Protein AF-A0A841C4F4-F1 (afdb_monomer_lite)

InterPro domains:
  IPR052395 Electron Transfer Ferredoxin [PTHR39163] (2-63)

Organism: NCBI:txid643052

Secondary structure (DSSP, 8-state):
-HHHH-TTTEEE-TTS-EEEB-TT--B--STT---PPPGGGHHHHHHHHHT-TT-------TTS-SPPPPHHHHHHHHHHHH-

Foldseek 3Di:
DLCVLPVQQWDADPVRDIAGAENVRDGDPDPLDDYDDPLVRLLSNLVSCVPPPVNPDFDDDPPDPSDTDDPVRSVVVNVVSVD

pLDDT: mean 94.48, std 3.5, range [81.06, 98.0]

Structure (mmCIF, N/CA/C/O backbone):
data_AF-A0A841C4F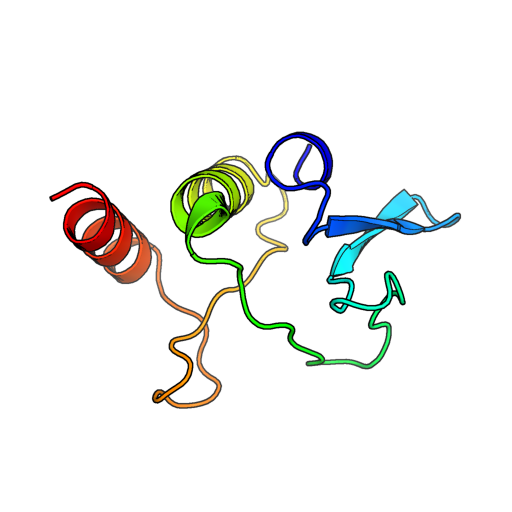4-F1
#
_entry.id   AF-A0A841C4F4-F1
#
loop_
_atom_site.group_PDB
_atom_site.id
_atom_site.type_symbol
_atom_site.label_atom_id
_atom_site.label_alt_id
_atom_site.label_comp_id
_atom_site.label_asym_id
_atom_site.label_entity_id
_atom_site.label_seq_id
_atom_site.pdbx_PDB_ins_code
_atom_site.Cartn_x
_atom_site.Cartn_y
_atom_site.Cartn_z
_atom_site.occupancy
_atom_site.B_iso_or_equiv
_atom_site.auth_seq_id
_atom_site.auth_comp_id
_atom_site.auth_asym_id
_atom_site.auth_atom_id
_atom_site.pdbx_PDB_model_num
ATOM 1 N N . MET A 1 1 ? 10.590 -6.259 3.233 1.00 82.38 1 MET A N 1
ATOM 2 C CA . MET A 1 1 ? 10.002 -6.156 4.585 1.00 82.38 1 MET A CA 1
ATOM 3 C C . MET A 1 1 ? 8.503 -5.881 4.521 1.00 82.38 1 MET A C 1
ATOM 5 O O . MET A 1 1 ? 7.764 -6.612 5.153 1.00 82.38 1 MET A O 1
ATOM 9 N N . CYS A 1 2 ? 8.025 -4.946 3.689 1.00 95.44 2 CYS A N 1
ATOM 10 C CA . CYS A 1 2 ? 6.586 -4.702 3.472 1.00 95.44 2 CYS A CA 1
ATOM 11 C C . CYS A 1 2 ? 5.760 -5.953 3.110 1.00 95.44 2 CYS A C 1
ATOM 13 O O . CYS A 1 2 ? 4.747 -6.210 3.749 1.00 95.44 2 CYS A O 1
ATOM 15 N N . ALA A 1 3 ? 6.230 -6.787 2.176 1.00 95.44 3 ALA A N 1
ATOM 16 C CA . ALA A 1 3 ? 5.565 -8.047 1.824 1.00 95.44 3 ALA A CA 1
ATOM 17 C C . ALA A 1 3 ? 5.514 -9.077 2.972 1.00 95.44 3 ALA A C 1
ATOM 19 O O . ALA A 1 3 ? 4.754 -10.030 2.894 1.00 95.44 3 ALA A O 1
ATOM 20 N N . GLN A 1 4 ? 6.307 -8.908 4.037 1.00 95.31 4 GLN A N 1
ATOM 21 C CA . GLN A 1 4 ? 6.218 -9.760 5.231 1.00 95.31 4 GLN A CA 1
ATOM 22 C C . GLN A 1 4 ? 5.137 -9.269 6.200 1.00 95.31 4 GLN A C 1
ATOM 24 O O . GLN A 1 4 ? 4.529 -10.090 6.873 1.00 95.31 4 GLN A O 1
ATOM 29 N N . TYR A 1 5 ? 4.889 -7.956 6.247 1.00 97.00 5 TYR A N 1
ATOM 30 C CA . TYR A 1 5 ? 3.805 -7.364 7.032 1.00 97.00 5 TYR A CA 1
ATOM 31 C C . TYR A 1 5 ? 2.437 -7.639 6.397 1.00 97.00 5 TYR A C 1
ATOM 33 O O . TYR A 1 5 ? 1.537 -8.132 7.061 1.00 97.00 5 TYR A O 1
ATOM 41 N N . ALA A 1 6 ? 2.284 -7.358 5.100 1.00 97.38 6 ALA A N 1
ATOM 42 C CA . ALA A 1 6 ? 1.005 -7.485 4.399 1.00 97.38 6 ALA A CA 1
ATOM 43 C C . ALA A 1 6 ? 1.192 -8.140 3.015 1.00 97.38 6 ALA A C 1
ATOM 45 O O . ALA A 1 6 ? 1.119 -7.449 1.995 1.00 97.38 6 ALA A O 1
ATOM 46 N N . PRO A 1 7 ? 1.435 -9.465 2.948 1.00 96.69 7 PRO A N 1
ATOM 47 C CA . PRO A 1 7 ? 1.681 -10.187 1.694 1.00 96.69 7 PRO A CA 1
ATOM 48 C C . PRO A 1 7 ? 0.487 -10.200 0.739 1.00 9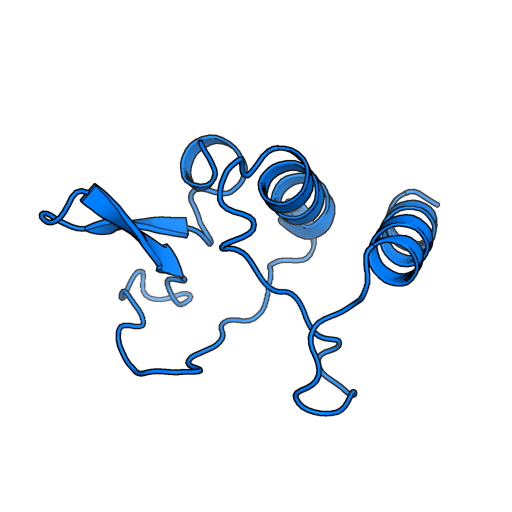6.69 7 PRO A C 1
ATOM 50 O O . PRO A 1 7 ? 0.668 -10.507 -0.432 1.00 96.69 7 PRO A O 1
ATOM 53 N N . GLU A 1 8 ? -0.730 -9.907 1.206 1.00 96.75 8 GLU A N 1
ATOM 54 C CA . GLU A 1 8 ? -1.904 -9.747 0.335 1.00 96.75 8 GLU A CA 1
ATOM 55 C C . GLU A 1 8 ? -1.892 -8.398 -0.399 1.00 96.75 8 GLU A C 1
ATOM 57 O O . GLU A 1 8 ? -2.467 -8.292 -1.473 1.00 96.75 8 GLU A O 1
ATOM 62 N N . VAL A 1 9 ? -1.200 -7.388 0.145 1.00 98.00 9 VAL A N 1
ATOM 63 C CA . VAL A 1 9 ? -1.142 -6.028 -0.412 1.00 98.00 9 VAL A CA 1
ATOM 64 C C . VAL A 1 9 ? 0.152 -5.794 -1.179 1.00 98.00 9 VAL A C 1
ATOM 66 O O . VAL A 1 9 ? 0.114 -5.163 -2.229 1.00 98.00 9 VAL A O 1
ATOM 69 N N . PHE A 1 10 ? 1.287 -6.283 -0.675 1.00 98.00 10 PHE A N 1
ATOM 70 C CA . PHE A 1 10 ? 2.609 -6.025 -1.246 1.00 98.00 10 PHE A CA 1
ATOM 71 C C . PHE A 1 10 ? 3.265 -7.287 -1.783 1.00 98.00 10 PHE A C 1
ATOM 73 O O . PHE A 1 10 ? 3.239 -8.337 -1.142 1.00 98.00 10 PHE A O 1
ATOM 80 N N . GLU A 1 11 ? 3.957 -7.147 -2.906 1.00 97.75 11 GLU A N 1
ATOM 81 C CA . GLU A 1 11 ? 4.731 -8.225 -3.507 1.00 97.75 11 GLU A CA 1
ATOM 82 C C . GLU A 1 11 ? 5.955 -7.669 -4.237 1.00 97.75 11 GLU A C 1
ATOM 84 O O . GLU A 1 11 ? 5.918 -6.557 -4.765 1.00 97.75 11 GLU A O 1
ATOM 89 N N . PHE A 1 12 ? 7.059 -8.417 -4.194 1.00 96.38 12 PHE A N 1
ATOM 90 C CA . PHE A 1 12 ? 8.293 -8.056 -4.885 1.00 96.38 12 PHE A CA 1
ATOM 91 C C . PHE A 1 12 ? 8.261 -8.575 -6.318 1.00 96.38 12 PHE A C 1
ATOM 93 O O . PHE A 1 12 ? 7.989 -9.757 -6.525 1.00 96.38 12 PHE A O 1
ATOM 100 N N . ASP A 1 13 ? 8.593 -7.714 -7.275 1.00 95.12 13 ASP A N 1
ATOM 101 C CA . ASP A 1 13 ? 8.840 -8.132 -8.653 1.00 95.12 13 ASP A CA 1
ATOM 102 C C . ASP A 1 13 ? 10.299 -8.609 -8.829 1.00 95.12 13 ASP A C 1
ATOM 104 O O . ASP A 1 13 ? 11.133 -8.542 -7.918 1.00 95.12 13 ASP A O 1
ATOM 108 N N . VAL A 1 14 ? 10.624 -9.112 -10.019 1.00 94.88 14 VAL A N 1
ATOM 109 C CA . VAL A 1 14 ? 11.946 -9.622 -10.411 1.00 94.88 14 VAL A CA 1
ATOM 110 C C . VAL A 1 14 ? 13.056 -8.571 -10.345 1.00 94.88 14 VAL A C 1
ATOM 112 O O . VAL A 1 14 ? 14.234 -8.926 -10.315 1.00 94.88 14 VAL A O 1
ATOM 115 N N . ASP A 1 15 ? 12.697 -7.289 -10.321 1.00 93.38 15 ASP A N 1
ATOM 116 C CA . ASP A 1 15 ? 13.617 -6.164 -10.148 1.00 93.38 15 ASP A CA 1
ATOM 117 C C . ASP A 1 15 ? 13.984 -5.896 -8.675 1.00 93.38 15 ASP A C 1
ATOM 119 O O . ASP A 1 15 ? 14.890 -5.108 -8.394 1.00 93.38 15 ASP A O 1
ATOM 123 N N . GLY A 1 16 ? 13.327 -6.580 -7.731 1.00 92.06 16 GLY A N 1
ATOM 124 C CA . GLY A 1 16 ? 13.527 -6.415 -6.295 1.00 92.06 16 GLY A CA 1
ATOM 125 C C . GLY A 1 16 ? 12.776 -5.229 -5.681 1.00 92.06 16 GLY A C 1
ATOM 126 O O . GLY A 1 16 ? 12.960 -4.958 -4.490 1.00 92.06 16 GLY A O 1
ATOM 127 N N . LEU A 1 17 ? 11.927 -4.534 -6.443 1.00 93.62 17 LEU A N 1
ATOM 128 C CA . LEU A 1 17 ? 11.030 -3.493 -5.950 1.00 93.62 17 LEU A CA 1
ATOM 129 C C . LEU A 1 17 ? 9.693 -4.096 -5.526 1.00 93.62 17 LEU A C 1
ATOM 131 O O . LEU A 1 17 ? 9.207 -5.071 -6.097 1.00 93.62 17 LEU A O 1
ATOM 135 N N . ALA A 1 18 ? 9.103 -3.517 -4.482 1.00 96.25 18 ALA A N 1
ATOM 136 C CA . ALA A 1 18 ? 7.781 -3.911 -4.025 1.00 96.25 18 ALA A CA 1
ATOM 137 C C . ALA A 1 18 ? 6.706 -3.059 -4.701 1.00 96.25 18 ALA A C 1
ATOM 139 O O . ALA A 1 18 ? 6.803 -1.831 -4.715 1.00 96.25 18 ALA A O 1
ATOM 140 N N . TYR A 1 19 ? 5.651 -3.716 -5.166 1.00 97.25 19 TYR A N 1
ATOM 141 C CA . TYR A 1 19 ? 4.461 -3.089 -5.726 1.00 97.25 19 TYR A CA 1
ATOM 142 C C . TYR A 1 19 ? 3.236 -3.471 -4.908 1.00 97.25 19 TYR A C 1
ATOM 144 O O . TYR A 1 19 ? 3.238 -4.467 -4.178 1.00 97.25 19 TYR A O 1
ATOM 152 N N . VAL A 1 20 ? 2.177 -2.675 -5.038 1.00 98.00 20 VAL A N 1
ATOM 153 C CA . VAL A 1 20 ? 0.865 -3.077 -4.538 1.00 98.00 20 VAL A CA 1
ATOM 154 C C . VAL A 1 20 ? 0.217 -4.059 -5.511 1.00 98.00 20 VAL A C 1
ATOM 156 O O . VAL A 1 20 ? 0.358 -3.901 -6.726 1.00 98.00 20 VAL A O 1
ATOM 159 N N . LYS A 1 21 ? -0.517 -5.046 -5.000 1.00 97.69 21 LYS A N 1
ATOM 160 C CA . LYS A 1 21 ? -1.295 -5.983 -5.816 1.00 97.69 21 LYS A CA 1
ATOM 161 C C . LYS A 1 21 ? -2.781 -5.903 -5.512 1.00 97.69 21 LYS A C 1
ATOM 163 O O . LYS A 1 21 ? -3.178 -5.587 -4.393 1.00 97.69 21 LYS A O 1
ATOM 168 N N . ASN A 1 22 ? -3.594 -6.121 -6.539 1.00 96.38 22 ASN A N 1
ATOM 169 C CA . ASN A 1 22 ? -5.049 -6.130 -6.405 1.00 96.38 22 ASN A CA 1
ATOM 170 C C . ASN A 1 22 ? -5.550 -7.474 -5.839 1.00 96.38 22 ASN A C 1
ATOM 172 O O . ASN A 1 22 ? -4.778 -8.417 -5.665 1.00 96.38 22 ASN A O 1
ATOM 176 N N . ASP A 1 23 ? -6.861 -7.586 -5.620 1.00 95.00 23 ASP A N 1
ATOM 177 C CA . ASP A 1 23 ? -7.493 -8.804 -5.090 1.00 95.00 23 ASP A CA 1
ATOM 178 C C . ASP A 1 23 ? -7.348 -10.030 -6.018 1.00 95.00 23 ASP A C 1
ATOM 180 O O . ASP A 1 23 ? -7.529 -11.166 -5.581 1.00 95.00 23 ASP A O 1
ATOM 184 N N . ALA A 1 24 ? -7.007 -9.823 -7.297 1.00 95.94 24 ALA A N 1
ATOM 185 C CA . ALA A 1 24 ? -6.693 -10.893 -8.246 1.00 95.94 24 ALA A CA 1
ATOM 186 C C . ALA A 1 24 ? -5.216 -11.338 -8.187 1.00 95.94 24 ALA A C 1
ATOM 188 O O . ALA A 1 24 ? -4.829 -12.273 -8.887 1.00 95.94 24 ALA A O 1
ATOM 189 N N . GLY A 1 25 ? -4.396 -10.694 -7.351 1.00 95.44 25 GLY A N 1
ATOM 190 C CA . GLY A 1 25 ? -2.964 -10.951 -7.222 1.00 95.44 25 GLY A CA 1
ATOM 191 C C . GLY A 1 25 ? -2.101 -10.259 -8.278 1.00 95.44 25 GLY A C 1
ATOM 192 O O . GLY A 1 25 ? -0.921 -10.570 -8.393 1.00 95.44 25 GLY A O 1
ATOM 193 N N . GLU A 1 26 ? -2.651 -9.325 -9.054 1.00 97.38 26 GLU A N 1
ATOM 194 C CA . GLU A 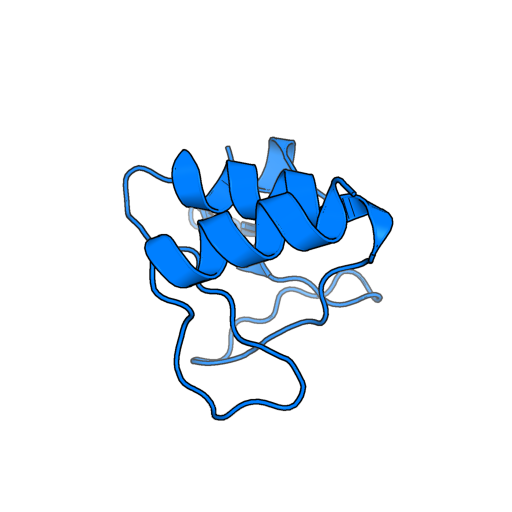1 26 ? -1.919 -8.649 -10.126 1.00 97.38 26 GLU A CA 1
ATOM 195 C C . GLU A 1 26 ? -1.186 -7.407 -9.604 1.00 97.38 26 GLU A C 1
ATOM 197 O O . GLU A 1 26 ? -1.805 -6.509 -9.015 1.00 97.38 26 GLU A O 1
ATOM 202 N N . LE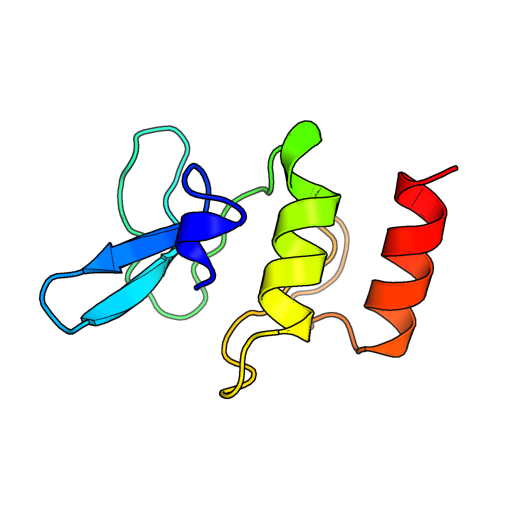U A 1 27 ? 0.122 -7.322 -9.875 1.00 97.94 27 LEU A N 1
ATOM 203 C CA . LEU A 1 27 ? 0.948 -6.157 -9.544 1.00 97.94 27 LEU A CA 1
ATOM 204 C C . LEU A 1 27 ? 0.478 -4.910 -10.301 1.00 97.94 27 LEU A C 1
ATOM 206 O O . LEU A 1 27 ? 0.291 -4.923 -11.518 1.00 97.94 27 LEU A O 1
ATOM 210 N N . GLN A 1 28 ? 0.336 -3.802 -9.581 1.00 97.81 28 GLN A N 1
ATOM 211 C CA . GLN A 1 28 ? -0.059 -2.520 -10.149 1.00 97.81 28 GLN A CA 1
ATOM 212 C C . GLN A 1 28 ? 1.181 -1.672 -10.457 1.00 97.81 28 GLN A C 1
ATOM 214 O O . GLN A 1 28 ? 1.703 -0.969 -9.594 1.00 97.81 28 GLN A O 1
ATOM 219 N N . LEU A 1 29 ? 1.653 -1.744 -11.705 1.00 95.88 29 LEU A N 1
ATOM 220 C CA . LEU A 1 29 ? 2.912 -1.112 -12.135 1.00 95.88 29 LEU A CA 1
ATOM 221 C C . LEU A 1 29 ? 2.751 0.336 -12.630 1.00 95.88 29 LEU A C 1
ATOM 223 O O . LEU A 1 29 ? 3.736 1.054 -12.800 1.00 95.88 29 LEU A O 1
ATOM 227 N N . ALA A 1 30 ? 1.519 0.775 -12.901 1.00 95.50 30 ALA A N 1
ATOM 228 C CA . ALA A 1 30 ? 1.264 2.128 -13.382 1.00 95.50 30 ALA A CA 1
ATOM 229 C C . ALA A 1 30 ? 1.552 3.168 -12.287 1.00 95.50 30 ALA A C 1
ATOM 231 O O . ALA A 1 30 ? 1.187 2.994 -11.124 1.00 95.50 30 ALA A O 1
ATOM 232 N N . THR A 1 31 ? 2.172 4.290 -12.662 1.00 91.81 31 THR A N 1
ATOM 233 C CA . THR A 1 31 ? 2.447 5.389 -11.730 1.00 91.81 31 THR A CA 1
ATOM 234 C C . THR A 1 31 ? 1.159 5.886 -11.076 1.00 91.81 31 THR A C 1
ATOM 236 O O . THR A 1 31 ? 0.195 6.226 -11.760 1.00 91.81 31 THR A O 1
ATOM 239 N N . GLY A 1 32 ? 1.156 5.952 -9.744 1.00 91.12 32 GLY A N 1
ATOM 240 C CA . GLY A 1 32 ? 0.000 6.399 -8.965 1.00 91.12 32 GLY A CA 1
ATOM 241 C C . GLY A 1 32 ? -1.126 5.369 -8.850 1.00 91.12 32 GLY A C 1
ATOM 242 O O . GLY A 1 32 ? -2.193 5.714 -8.338 1.00 91.12 32 GLY A O 1
ATOM 243 N N . ALA A 1 33 ? -0.920 4.128 -9.303 1.00 94.44 33 ALA A N 1
ATOM 244 C CA . ALA A 1 33 ? -1.870 3.057 -9.056 1.00 94.44 33 ALA A CA 1
ATOM 245 C C . ALA A 1 33 ? -2.014 2.795 -7.551 1.00 94.44 33 ALA A C 1
ATOM 247 O O . ALA A 1 33 ? -1.050 2.855 -6.787 1.00 94.44 33 ALA A O 1
ATOM 248 N N . THR A 1 34 ? -3.241 2.510 -7.125 1.00 95.50 34 THR A N 1
ATOM 249 C CA . THR A 1 34 ? -3.576 2.271 -5.719 1.00 95.50 34 THR A CA 1
ATOM 250 C C . THR A 1 34 ? -4.500 1.080 -5.597 1.00 95.50 34 THR A C 1
ATOM 252 O O . THR A 1 34 ? -5.368 0.894 -6.450 1.00 95.50 34 THR A O 1
ATOM 255 N N . VAL A 1 35 ? -4.386 0.353 -4.492 1.00 96.94 35 VAL A N 1
ATOM 256 C CA . VAL A 1 35 ? -5.300 -0.735 -4.134 1.00 96.94 35 VAL A CA 1
ATOM 257 C C . VAL A 1 35 ? -5.957 -0.426 -2.790 1.00 96.94 35 VAL A C 1
ATOM 259 O O . VAL A 1 35 ? -5.341 0.246 -1.954 1.00 96.94 35 VAL A O 1
ATOM 262 N N . PRO A 1 36 ? -7.207 -0.860 -2.566 1.00 95.88 36 PRO A N 1
ATOM 263 C CA . PRO A 1 36 ? -7.799 -0.787 -1.241 1.00 95.88 36 PRO A CA 1
ATOM 264 C C . PRO A 1 36 ? -7.010 -1.672 -0.271 1.00 95.88 36 PRO A C 1
ATOM 266 O O . PRO A 1 36 ? -6.600 -2.775 -0.616 1.00 95.88 36 PRO A O 1
ATOM 269 N N . VAL A 1 37 ? -6.815 -1.196 0.958 1.00 96.31 37 VAL A N 1
ATOM 270 C CA . VAL A 1 37 ? -6.199 -2.002 2.019 1.00 96.31 37 VAL A CA 1
ATOM 271 C C . VAL A 1 37 ? -7.289 -2.807 2.733 1.00 96.31 37 VAL A C 1
ATOM 273 O O . VAL A 1 37 ? -8.211 -2.188 3.291 1.00 96.31 37 VAL A O 1
ATOM 276 N N . PRO A 1 38 ? -7.201 -4.152 2.762 1.00 95.31 38 PRO A N 1
ATOM 277 C CA . PRO A 1 38 ? -8.128 -4.989 3.512 1.00 95.31 38 PRO A CA 1
ATOM 278 C C . PRO A 1 38 ? -8.184 -4.580 4.983 1.00 95.31 38 PRO A C 1
ATOM 280 O O . PRO A 1 38 ? -7.161 -4.254 5.585 1.00 95.31 38 PRO A O 1
ATOM 283 N N . VAL A 1 39 ? -9.383 -4.590 5.574 1.00 94.62 39 VAL A N 1
ATOM 284 C CA . VAL A 1 39 ? -9.607 -4.091 6.945 1.00 94.62 39 VAL A CA 1
ATOM 285 C C . VAL A 1 39 ? -8.683 -4.774 7.954 1.00 94.62 39 VAL A C 1
ATOM 287 O O . VAL A 1 39 ? -8.123 -4.092 8.809 1.00 94.62 39 VAL A O 1
ATOM 290 N N . HIS A 1 40 ? -8.474 -6.087 7.818 1.00 95.31 40 HIS A N 1
ATOM 291 C CA . HIS A 1 40 ? -7.639 -6.876 8.724 1.00 95.31 40 HIS A CA 1
ATOM 292 C C . HIS A 1 40 ? -6.137 -6.588 8.610 1.00 95.31 40 HIS A C 1
ATOM 294 O O . HIS A 1 40 ? -5.419 -6.907 9.545 1.00 95.31 40 HIS A O 1
ATOM 300 N N . LEU A 1 41 ? -5.675 -5.955 7.524 1.00 96.94 41 LEU A N 1
ATOM 301 C CA . LEU A 1 41 ? -4.257 -5.644 7.287 1.00 96.94 41 LEU A CA 1
ATOM 302 C C . LEU A 1 41 ? -3.905 -4.175 7.518 1.00 96.94 41 LEU A C 1
ATOM 304 O O . LEU A 1 41 ? -2.763 -3.776 7.312 1.00 96.94 41 LEU A O 1
ATOM 308 N N . ARG A 1 42 ? -4.859 -3.322 7.912 1.00 96.38 42 ARG A N 1
ATOM 309 C CA . ARG A 1 42 ? -4.597 -1.875 8.007 1.00 96.38 42 ARG A CA 1
ATOM 310 C C . ARG A 1 42 ? -3.493 -1.535 9.009 1.00 96.38 42 ARG A C 1
ATOM 312 O O . ARG A 1 42 ? -2.681 -0.662 8.717 1.00 96.38 42 ARG A O 1
ATOM 319 N N . LEU A 1 43 ? -3.446 -2.220 10.154 1.00 97.69 43 LEU A N 1
ATOM 320 C CA . LEU A 1 43 ? -2.373 -2.035 11.137 1.00 97.69 43 LEU A CA 1
ATOM 321 C C . LEU A 1 43 ? -1.027 -2.531 10.594 1.00 97.69 43 LEU A C 1
ATOM 323 O O . LEU A 1 43 ? -0.045 -1.799 10.683 1.00 97.69 43 LEU A O 1
ATOM 327 N N . ASP A 1 44 ? -1.003 -3.694 9.940 1.00 97.75 44 ASP A N 1
ATOM 328 C CA . ASP A 1 44 ? 0.218 -4.247 9.343 1.00 97.75 44 ASP A CA 1
ATOM 329 C C . ASP A 1 44 ? 0.771 -3.354 8.224 1.00 97.75 44 ASP A C 1
ATOM 331 O O . ASP A 1 44 ? 1.978 -3.157 8.112 1.00 97.75 44 ASP A O 1
ATOM 335 N N . VAL A 1 45 ? -0.098 -2.750 7.406 1.00 97.75 45 VAL A N 1
ATOM 336 C CA . VAL A 1 45 ? 0.318 -1.778 6.384 1.00 97.75 45 VAL A CA 1
ATOM 337 C C . VAL A 1 45 ? 0.883 -0.506 7.023 1.00 97.75 45 VAL A C 1
ATOM 339 O O . VAL A 1 45 ? 1.873 0.031 6.526 1.00 97.75 45 VAL A O 1
ATOM 342 N N . LEU A 1 46 ? 0.301 -0.024 8.125 1.00 97.38 46 LEU A N 1
ATOM 343 C CA . LEU A 1 46 ? 0.847 1.120 8.865 1.00 97.38 46 LEU A CA 1
ATOM 344 C C . LEU A 1 46 ? 2.234 0.808 9.449 1.00 97.38 46 LEU A C 1
ATOM 346 O O . LEU A 1 46 ? 3.127 1.651 9.363 1.00 97.38 46 LEU A O 1
ATOM 350 N N . ASP A 1 47 ? 2.438 -0.400 9.978 1.00 96.88 47 ASP A N 1
ATOM 351 C CA . ASP A 1 47 ? 3.751 -0.866 10.443 1.00 96.88 47 ASP A CA 1
ATOM 352 C C . ASP A 1 47 ? 4.754 -1.004 9.292 1.00 96.88 47 ASP A C 1
ATOM 354 O O . ASP A 1 47 ? 5.890 -0.538 9.396 1.00 96.88 47 ASP A O 1
ATOM 358 N N . ALA A 1 48 ? 4.318 -1.528 8.144 1.00 97.25 48 ALA A N 1
ATOM 359 C CA . ALA A 1 48 ? 5.145 -1.607 6.946 1.00 97.25 48 ALA A CA 1
ATOM 360 C C . ALA A 1 48 ? 5.644 -0.231 6.479 1.00 97.25 48 ALA A C 1
ATOM 362 O O . ALA A 1 48 ? 6.785 -0.132 6.030 1.00 97.25 48 ALA A O 1
ATOM 363 N N . ILE A 1 49 ? 4.804 0.810 6.566 1.00 96.94 49 ILE A N 1
ATOM 364 C CA . ILE A 1 49 ? 5.170 2.194 6.222 1.00 96.94 49 ILE A CA 1
ATOM 365 C C . ILE A 1 49 ? 6.190 2.736 7.209 1.00 96.94 49 ILE A C 1
ATOM 367 O O . ILE A 1 49 ? 7.224 3.247 6.786 1.00 96.94 49 ILE A O 1
ATOM 371 N N . LYS A 1 50 ? 5.904 2.612 8.509 1.00 95.19 50 LYS A N 1
ATOM 372 C CA . LYS A 1 50 ? 6.764 3.126 9.577 1.00 95.19 50 LYS A CA 1
ATOM 373 C C . LYS A 1 50 ? 8.168 2.530 9.509 1.00 95.19 50 LYS A C 1
ATOM 375 O O . LYS A 1 50 ? 9.149 3.245 9.677 1.00 95.19 50 LYS A O 1
ATOM 380 N N . ASP A 1 51 ? 8.259 1.238 9.220 1.00 95.38 51 ASP A N 1
ATOM 381 C CA . ASP A 1 51 ? 9.539 0.546 9.168 1.00 95.38 51 ASP A CA 1
ATOM 382 C C . ASP A 1 51 ? 10.161 0.547 7.755 1.00 95.38 51 ASP A C 1
ATOM 384 O O . ASP A 1 51 ? 11.196 -0.084 7.528 1.00 95.38 51 ASP A O 1
ATOM 388 N N . CYS A 1 52 ? 9.563 1.236 6.773 1.00 95.88 52 CYS A N 1
ATOM 389 C CA . CYS A 1 52 ? 10.116 1.337 5.424 1.00 95.88 52 CYS A CA 1
ATOM 390 C C . CYS A 1 52 ? 11.286 2.337 5.399 1.00 95.88 52 CYS A C 1
ATOM 392 O O . CYS A 1 52 ? 11.056 3.544 5.454 1.00 95.88 52 CYS A O 1
ATOM 394 N N . PRO A 1 53 ? 12.544 1.891 5.219 1.00 92.56 53 PRO A N 1
ATOM 395 C CA . PRO A 1 53 ? 13.701 2.783 5.307 1.00 92.56 53 PRO A CA 1
ATOM 396 C C . PRO A 1 53 ? 13.774 3.805 4.166 1.00 92.56 53 PRO A C 1
ATOM 398 O O . PRO A 1 53 ? 14.457 4.814 4.293 1.00 92.56 53 PRO A O 1
ATOM 401 N N . GLY A 1 54 ? 13.123 3.518 3.035 1.00 92.88 54 GLY A N 1
ATOM 402 C CA . GLY A 1 54 ? 13.093 4.404 1.872 1.00 92.88 54 GLY A CA 1
ATOM 403 C C . GLY A 1 54 ? 11.859 5.299 1.808 1.00 92.88 54 GLY A C 1
ATOM 404 O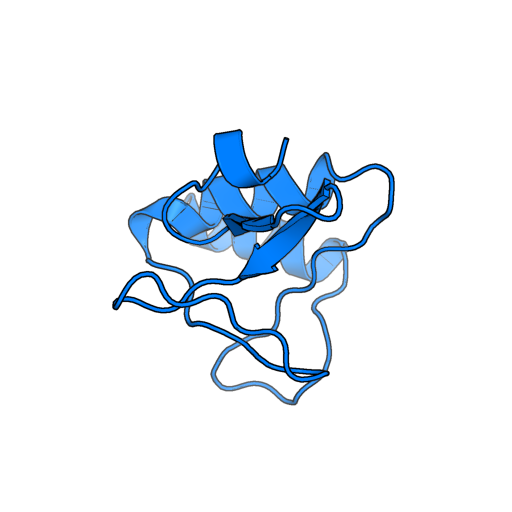 O . GLY A 1 54 ? 11.689 5.979 0.801 1.00 92.88 54 GLY A O 1
ATOM 405 N N . GLU A 1 55 ? 10.971 5.238 2.810 1.00 93.69 55 GLU A N 1
ATOM 406 C CA . GLU A 1 55 ? 9.704 5.987 2.842 1.00 93.69 55 GLU A CA 1
ATOM 407 C C . GLU A 1 55 ? 8.861 5.813 1.560 1.00 93.69 55 GLU A C 1
ATOM 409 O O . GLU A 1 55 ? 8.128 6.702 1.133 1.00 93.69 55 GLU A O 1
ATOM 414 N N . CYS A 1 56 ? 8.972 4.643 0.920 1.00 94.31 56 CYS A N 1
ATOM 415 C CA . CYS A 1 56 ? 8.421 4.395 -0.414 1.00 94.31 56 CYS A CA 1
ATOM 416 C C . CYS A 1 56 ? 6.920 4.059 -0.417 1.00 94.31 56 CYS A C 1
ATOM 418 O O . CYS A 1 56 ? 6.327 3.917 -1.484 1.00 94.31 56 CYS A O 1
ATOM 420 N N . ILE A 1 57 ? 6.312 3.843 0.754 1.00 96.19 57 ILE A N 1
ATOM 421 C CA . ILE A 1 57 ? 4.928 3.374 0.882 1.00 96.19 57 ILE A CA 1
ATOM 422 C C . ILE A 1 57 ? 4.046 4.546 1.298 1.00 96.19 57 ILE A C 1
ATOM 424 O O . ILE A 1 57 ? 4.270 5.183 2.327 1.00 96.19 57 ILE A O 1
ATOM 428 N N . HIS A 1 58 ? 3.006 4.799 0.510 1.00 95.88 58 HIS A N 1
ATOM 429 C CA . HIS A 1 58 ? 2.081 5.905 0.718 1.00 95.88 58 HIS A CA 1
ATOM 430 C C . HIS A 1 58 ? 0.662 5.385 0.952 1.00 95.88 58 HIS A C 1
ATOM 432 O O . HIS A 1 58 ? 0.203 4.466 0.275 1.00 95.88 58 HIS A O 1
ATOM 438 N N . LEU A 1 59 ? -0.050 6.008 1.890 1.00 95.56 59 LEU A N 1
ATOM 439 C CA . LEU A 1 59 ? -1.471 5.773 2.145 1.00 95.56 59 LEU A CA 1
ATOM 440 C C . LEU A 1 59 ? -2.250 7.053 1.918 1.00 95.56 59 LEU A C 1
ATOM 442 O O . LEU A 1 59 ? -1.751 8.124 2.225 1.00 95.56 59 LEU A O 1
ATOM 446 N N . ARG A 1 60 ? -3.497 6.929 1.476 1.00 94.56 60 ARG A N 1
ATOM 447 C CA . ARG A 1 60 ? -4.481 8.016 1.468 1.00 94.56 60 ARG A CA 1
ATOM 448 C C . ARG A 1 60 ? -5.813 7.501 1.995 1.00 94.56 60 ARG A C 1
ATOM 450 O O . ARG A 1 60 ? -6.071 6.295 1.949 1.00 94.56 60 ARG A O 1
ATOM 457 N N . ARG A 1 61 ? -6.675 8.403 2.461 1.00 91.62 61 ARG A N 1
ATOM 458 C CA . ARG A 1 61 ? -8.076 8.068 2.758 1.00 91.62 61 ARG A CA 1
ATOM 459 C C . ARG A 1 61 ? -8.811 7.796 1.440 1.00 91.62 61 ARG A C 1
ATOM 461 O O . ARG A 1 61 ? -8.542 8.451 0.438 1.00 91.62 61 ARG A O 1
ATOM 468 N N . ALA A 1 62 ? -9.710 6.813 1.424 1.00 87.56 62 ALA A N 1
ATOM 469 C CA . ALA A 1 62 ? -10.432 6.425 0.205 1.00 87.56 62 ALA A CA 1
ATOM 470 C C . ALA A 1 62 ? -11.417 7.508 -0.272 1.00 87.56 62 ALA A C 1
ATOM 472 O O . ALA A 1 62 ? -11.674 7.633 -1.465 1.00 87.56 62 ALA A O 1
ATOM 473 N N . ASP A 1 63 ? -11.950 8.275 0.673 1.00 87.56 63 ASP A N 1
ATOM 474 C CA . ASP A 1 63 ? -12.859 9.407 0.507 1.00 87.56 63 ASP A CA 1
ATOM 475 C C . ASP A 1 63 ? -12.140 10.769 0.502 1.00 87.56 63 ASP A C 1
ATOM 477 O O . ASP A 1 63 ? -12.783 11.807 0.350 1.00 87.56 63 ASP A O 1
ATOM 481 N N . GLY A 1 64 ? -10.815 10.769 0.667 1.00 81.06 64 GLY A N 1
ATOM 482 C CA . GLY A 1 64 ? -9.980 11.964 0.634 1.00 81.06 64 GLY A CA 1
ATOM 483 C C . GLY A 1 64 ? -9.556 12.366 -0.778 1.00 81.06 64 GLY A C 1
ATOM 484 O O . GLY A 1 64 ? -9.958 11.779 -1.784 1.00 81.06 64 GLY A O 1
ATOM 485 N N . ASP A 1 65 ? -8.701 13.380 -0.849 1.00 84.50 65 ASP A N 1
ATOM 486 C CA . ASP A 1 65 ? -7.999 13.710 -2.082 1.00 84.50 65 ASP A CA 1
ATOM 487 C C . ASP A 1 65 ? -6.863 12.699 -2.359 1.00 84.50 65 ASP A C 1
ATOM 489 O O . ASP A 1 65 ? -6.658 11.709 -1.652 1.00 84.50 65 ASP A O 1
ATOM 493 N N . ALA A 1 66 ? -6.110 12.920 -3.436 1.00 85.69 66 ALA A N 1
ATOM 494 C CA . ALA A 1 66 ? -4.991 12.050 -3.784 1.00 85.69 66 ALA A CA 1
ATOM 495 C C . ALA A 1 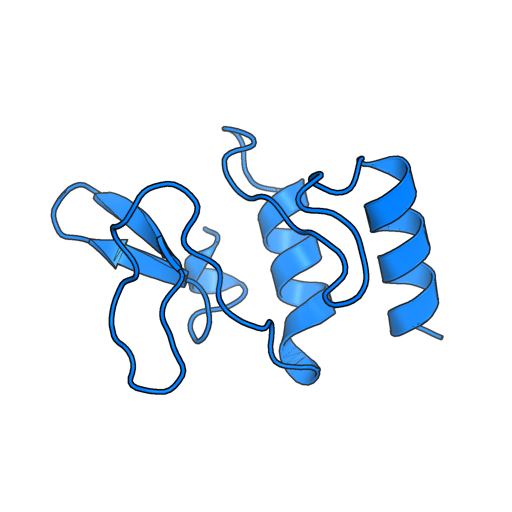66 ? -3.755 12.244 -2.879 1.00 85.69 66 ALA A C 1
ATOM 497 O O . ALA A 1 66 ? -2.720 11.637 -3.163 1.00 85.69 66 ALA A O 1
ATOM 498 N N . THR A 1 67 ? -3.839 13.068 -1.830 1.00 92.06 67 THR A N 1
ATOM 499 C CA . THR A 1 67 ? -2.706 13.426 -0.980 1.00 92.06 67 THR A CA 1
ATOM 500 C C . THR A 1 67 ? -2.351 12.269 -0.042 1.00 92.06 67 THR A C 1
ATOM 502 O O . THR A 1 67 ? -3.222 11.739 0.656 1.00 92.06 67 THR A O 1
ATOM 505 N N . PRO A 1 68 ? -1.074 11.848 0.001 1.00 93.62 68 PRO A N 1
ATOM 506 C CA . PRO A 1 68 ? -0.615 10.893 0.996 1.00 93.62 68 PRO A CA 1
ATOM 507 C C . PRO A 1 68 ? -0.769 11.427 2.425 1.00 93.62 68 PRO A C 1
ATOM 509 O O . PRO A 1 68 ? -0.457 12.582 2.698 1.00 93.62 68 PRO A O 1
ATOM 512 N N . LEU A 1 69 ? -1.189 10.562 3.345 1.00 94.81 69 LEU A N 1
ATOM 513 C CA . LEU A 1 69 ? -1.270 10.854 4.771 1.00 94.81 69 LEU A CA 1
ATOM 514 C C . LEU A 1 69 ? 0.115 11.164 5.337 1.00 94.81 69 LEU A C 1
ATOM 516 O O . LEU A 1 69 ? 1.057 10.372 5.170 1.00 94.81 69 LEU A O 1
ATOM 520 N N . ALA A 1 70 ? 0.198 12.286 6.053 1.00 94.56 70 ALA A N 1
ATOM 521 C CA . ALA A 1 70 ? 1.358 12.639 6.854 1.00 94.56 70 ALA A CA 1
ATOM 522 C C . ALA A 1 70 ? 1.530 11.655 8.022 1.00 94.56 70 ALA A C 1
ATOM 524 O O . ALA A 1 70 ? 0.635 10.872 8.340 1.00 94.56 70 ALA A O 1
ATOM 525 N N . GLU A 1 71 ? 2.698 11.675 8.660 1.00 92.62 71 GLU A N 1
ATOM 526 C CA . GLU A 1 71 ? 3.003 10.768 9.770 1.00 92.62 71 GLU A CA 1
ATOM 527 C C . GLU A 1 71 ? 2.011 10.903 10.932 1.00 92.62 71 GLU A C 1
ATOM 529 O O . GLU A 1 71 ? 1.418 9.898 11.326 1.00 92.62 71 GLU A O 1
ATOM 534 N N . ASP A 1 72 ? 1.743 12.132 11.379 1.00 94.94 72 ASP A N 1
ATOM 535 C CA . ASP A 1 72 ? 0.778 12.417 12.448 1.00 94.94 72 ASP A CA 1
ATOM 536 C C . ASP A 1 72 ? -0.631 11.894 12.103 1.00 94.94 72 ASP A C 1
ATOM 538 O O . ASP A 1 72 ? -1.311 11.296 12.940 1.00 94.94 72 ASP A O 1
ATOM 542 N N . ASP A 1 73 ? -1.060 12.037 10.841 1.00 95.50 73 ASP A N 1
ATOM 543 C CA . ASP A 1 73 ? -2.362 11.535 10.383 1.00 95.50 73 ASP A CA 1
ATOM 544 C C . ASP A 1 73 ? -2.419 10.000 10.387 1.00 95.50 73 ASP A C 1
ATOM 546 O O . ASP A 1 73 ? -3.464 9.404 10.674 1.00 95.50 73 ASP A O 1
ATOM 550 N N . ARG A 1 74 ? -1.300 9.336 10.063 1.00 95.94 74 ARG A N 1
ATOM 551 C CA . ARG A 1 74 ? -1.182 7.871 10.124 1.00 95.94 74 ARG A CA 1
ATOM 552 C C . ARG A 1 74 ? -1.208 7.369 11.564 1.00 95.94 74 ARG A C 1
ATOM 554 O O . ARG A 1 74 ? -1.813 6.329 11.819 1.00 95.94 74 ARG A O 1
ATOM 561 N N . GLU A 1 75 ? -0.594 8.086 12.501 1.00 95.12 75 GLU A N 1
ATOM 562 C CA . GLU A 1 75 ? -0.636 7.737 13.923 1.00 95.12 75 GLU A CA 1
ATOM 563 C C . GLU A 1 75 ? -2.052 7.888 14.495 1.00 95.12 75 GLU A C 1
ATOM 565 O O . GLU A 1 75 ? -2.557 6.969 15.147 1.00 95.12 75 GLU A O 1
ATOM 570 N N . ALA A 1 76 ? -2.746 8.980 14.161 1.00 94.50 76 ALA A N 1
ATOM 571 C CA . ALA A 1 76 ? -4.150 9.167 14.519 1.00 94.50 76 ALA A CA 1
ATOM 572 C C . ALA A 1 76 ? -5.045 8.054 13.941 1.00 94.50 76 ALA A C 1
ATOM 574 O O . ALA A 1 76 ? -5.876 7.490 14.654 1.00 94.50 76 ALA A O 1
ATOM 575 N N . LEU A 1 77 ? -4.836 7.679 12.671 1.00 93.81 77 LEU A N 1
ATOM 576 C CA . LEU A 1 77 ? -5.537 6.558 12.034 1.00 93.81 77 LEU A CA 1
ATOM 577 C C . LEU A 1 77 ? -5.247 5.220 12.730 1.00 93.81 77 LEU A C 1
ATOM 579 O O . LEU A 1 77 ? -6.150 4.403 12.903 1.00 93.81 77 LEU A O 1
ATOM 583 N N . ARG A 1 78 ? -4.006 4.980 13.162 1.00 95.25 78 ARG A N 1
ATOM 584 C CA . ARG A 1 78 ? -3.661 3.776 13.926 1.00 95.25 78 ARG A CA 1
ATOM 585 C C . ARG A 1 78 ? -4.461 3.701 15.227 1.00 95.25 78 ARG A C 1
ATOM 587 O O . ARG A 1 78 ? -5.006 2.644 15.535 1.00 95.25 78 ARG A O 1
ATOM 594 N N . ALA A 1 79 ? -4.531 4.807 15.969 1.00 94.44 79 ALA A N 1
ATOM 595 C CA . ALA A 1 79 ? -5.290 4.886 17.214 1.00 94.44 79 ALA A CA 1
ATOM 596 C C . ALA A 1 79 ? -6.795 4.664 16.985 1.00 94.44 79 ALA A C 1
ATOM 598 O O . ALA A 1 79 ? -7.429 3.978 17.779 1.00 94.44 79 ALA A O 1
ATOM 599 N N . GLU A 1 80 ? -7.341 5.183 15.881 1.00 93.94 80 GLU A N 1
ATOM 600 C CA . GLU A 1 80 ? -8.731 4.962 15.455 1.00 93.94 80 GLU A CA 1
ATOM 601 C C . GLU A 1 80 ? -9.021 3.479 15.166 1.00 93.94 80 GLU A C 1
ATOM 603 O O . GLU A 1 80 ? -10.040 2.961 15.606 1.00 93.94 80 GLU A O 1
ATOM 608 N N . ILE A 1 81 ? -8.131 2.782 14.449 1.00 93.12 81 ILE A N 1
ATOM 609 C CA . ILE A 1 81 ? -8.311 1.360 14.097 1.00 93.12 81 ILE A CA 1
ATOM 610 C C . ILE A 1 81 ? -8.143 0.439 15.314 1.00 93.12 81 ILE A C 1
ATOM 612 O O . ILE A 1 81 ? -8.743 -0.633 15.357 1.00 93.12 81 ILE A O 1
ATOM 616 N N . ALA A 1 82 ? -7.287 0.818 16.265 1.00 88.88 82 ALA A N 1
ATOM 617 C CA . ALA A 1 82 ? -6.985 0.017 17.449 1.00 88.88 82 ALA A CA 1
ATOM 618 C C . ALA A 1 82 ? -8.008 0.174 18.593 1.00 88.88 82 ALA A C 1
ATOM 620 O O . ALA A 1 82 ? -7.903 -0.557 19.582 1.00 88.88 82 ALA A O 1
ATOM 621 N N . ALA A 1 83 ? -8.935 1.131 18.484 1.00 84.75 83 ALA A N 1
ATOM 622 C CA . ALA A 1 83 ? -10.000 1.397 19.453 1.00 84.75 83 ALA A CA 1
ATOM 623 C C . ALA A 1 83 ? -11.223 0.491 19.234 1.00 84.75 83 ALA A C 1
ATOM 625 O O . ALA A 1 83 ? -11.813 0.071 20.257 1.00 84.75 83 ALA A O 1
#

Sequence (83 aa):
MCAQYAPEVFEFDVDGLAYVKNDAGELQLATGATVPVPVHLRLDVLDAIKDCPGECIHLRRADGDATPLAEDDREALRAEIAA

Radius of gyration: 12.39 Å; chains: 1; bounding box: 27×25×33 Å